Protein AF-A0A3R6U5H0-F1 (afdb_monomer_lite)

pLDDT: mean 96.04, std 4.21, range [74.44, 98.81]

Sequence (120 aa):
MYDYYEAVKENVLKYIEEEVDTDGIDFEELETQLYDDLFTEDSVTGNASGSYTSSRAQAREYIEENKDLIREMCSEFGCEEQVKGWWFSDDYESIDVSIRCYVLGSAIGSALEELREAAE

Radius of gyration: 14.94 Å; chains: 1; bounding box: 36×25×42 Å

Foldseek 3Di:
DDDLLVLLLVLLLVCCVPPNDPPPDDLVVVLVVSLVVQLCPLSRQNNVVLANVVDLVVLVVVCVVCVVLLVVLCVVVVCVVVVVVCVVVSVSRNSSSSSSNVSNSVSSVVNSVVVVVVVD

Secondary structure (DSSP, 8-state):
---HHHHHHHHHHHHHHHH---TT--HHHHHHHHHHHHTS-TTTT-TTTT-SSS-HHHHHHHHHH-HHHHHHHHHHHT-HHHHHHHHHTT-HHHHHHHHHHHHHHHHHHHHHHHHHHHH-

Structure (mmCIF, N/CA/C/O backbone):
data_AF-A0A3R6U5H0-F1
#
_entry.id   AF-A0A3R6U5H0-F1
#
loop_
_atom_site.group_PDB
_atom_site.id
_atom_site.type_symbol
_atom_site.label_atom_id
_atom_site.label_alt_id
_atom_site.label_comp_id
_atom_site.label_asym_id
_atom_sit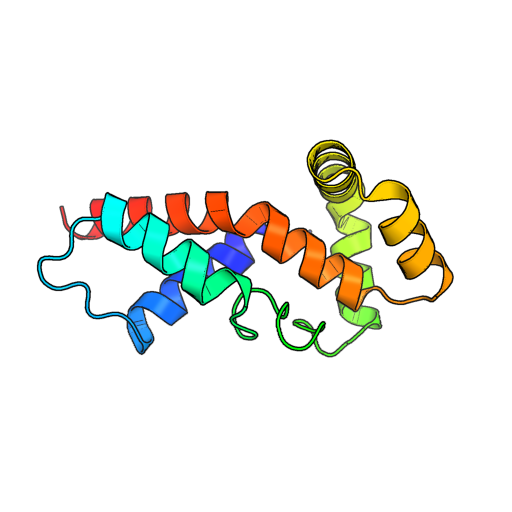e.label_entity_id
_atom_site.label_seq_id
_atom_site.pdbx_PDB_ins_code
_atom_site.Cartn_x
_atom_site.Cartn_y
_atom_site.Cartn_z
_atom_site.occupancy
_atom_site.B_iso_or_equiv
_atom_site.auth_seq_id
_atom_site.auth_comp_id
_atom_site.auth_asym_id
_atom_site.auth_atom_id
_atom_site.pdbx_PDB_model_num
ATOM 1 N N . MET A 1 1 ? -7.275 9.145 -12.695 1.00 87.12 1 MET A N 1
ATOM 2 C CA . MET A 1 1 ? -6.289 9.220 -11.608 1.00 87.12 1 MET A CA 1
ATOM 3 C C . MET A 1 1 ? -6.661 8.203 -10.562 1.00 87.12 1 MET A C 1
ATOM 5 O O . MET A 1 1 ? -7.600 8.422 -9.808 1.00 87.12 1 MET A O 1
ATOM 9 N N . TYR A 1 2 ? -5.982 7.065 -10.613 1.00 96.69 2 TYR A N 1
ATOM 10 C CA . TYR A 1 2 ? -6.008 6.054 -9.567 1.00 96.69 2 TYR A CA 1
ATOM 11 C C . TYR A 1 2 ? -5.404 6.624 -8.278 1.00 96.69 2 TYR A C 1
ATOM 13 O O . TYR A 1 2 ? -4.295 7.156 -8.325 1.00 96.69 2 TYR A O 1
ATOM 21 N N . ASP A 1 3 ? -6.129 6.538 -7.166 1.00 98.25 3 ASP A N 1
ATOM 22 C CA . ASP A 1 3 ? -5.683 7.031 -5.862 1.00 98.25 3 ASP A CA 1
ATOM 23 C C . ASP A 1 3 ? -5.111 5.869 -5.041 1.00 98.25 3 ASP A C 1
ATOM 25 O O . ASP A 1 3 ? -5.845 4.986 -4.598 1.00 98.25 3 ASP A O 1
ATOM 29 N N . TYR A 1 4 ? -3.787 5.847 -4.876 1.00 98.50 4 TYR A N 1
ATOM 30 C CA . TYR A 1 4 ? -3.113 4.794 -4.116 1.00 98.50 4 TYR A CA 1
ATOM 31 C C . TYR A 1 4 ? -3.431 4.849 -2.620 1.00 98.50 4 TYR A C 1
ATOM 33 O O . TYR A 1 4 ? -3.520 3.790 -2.003 1.00 98.50 4 TYR A O 1
ATOM 41 N N . TYR A 1 5 ? -3.613 6.040 -2.042 1.00 98.56 5 TYR A N 1
ATOM 42 C CA . TYR A 1 5 ? -3.909 6.166 -0.616 1.00 98.56 5 TYR A CA 1
ATOM 43 C C . TYR A 1 5 ? -5.294 5.602 -0.314 1.00 98.56 5 TYR A C 1
ATOM 45 O O . TYR A 1 5 ? -5.420 4.765 0.577 1.00 98.56 5 TYR A O 1
ATOM 53 N N . GLU A 1 6 ? -6.302 5.987 -1.103 1.00 98.56 6 GLU A N 1
ATOM 54 C CA . GLU A 1 6 ? -7.666 5.490 -0.901 1.00 98.56 6 GLU A CA 1
ATOM 55 C C . GLU A 1 6 ? -7.766 3.990 -1.194 1.00 98.56 6 GLU A C 1
ATOM 57 O O . GLU A 1 6 ? -8.325 3.242 -0.400 1.00 98.56 6 GLU A O 1
ATOM 62 N N . ALA A 1 7 ? -7.157 3.507 -2.281 1.00 98.56 7 ALA A N 1
ATOM 63 C CA . ALA A 1 7 ? -7.243 2.091 -2.625 1.00 98.56 7 ALA A CA 1
ATOM 64 C C . ALA A 1 7 ? -6.566 1.175 -1.590 1.00 98.56 7 ALA A C 1
ATOM 66 O O . ALA A 1 7 ? -7.089 0.105 -1.281 1.00 98.56 7 ALA A O 1
ATOM 67 N N . VAL A 1 8 ? -5.408 1.572 -1.045 1.00 98.81 8 VAL A N 1
ATOM 68 C CA . VAL A 1 8 ? -4.753 0.795 0.020 1.00 98.81 8 VAL A CA 1
ATOM 69 C C . VAL A 1 8 ? -5.549 0.903 1.319 1.00 98.81 8 VAL A C 1
ATOM 71 O O . VAL A 1 8 ? -5.737 -0.112 1.981 1.00 98.81 8 VAL A O 1
ATOM 74 N N . LYS A 1 9 ? -6.097 2.078 1.651 1.00 98.81 9 LYS A N 1
ATOM 75 C CA . LYS A 1 9 ? -6.971 2.265 2.818 1.00 98.81 9 LYS A CA 1
ATOM 76 C C . LYS A 1 9 ? -8.205 1.360 2.757 1.00 98.81 9 LYS A C 1
ATOM 78 O O . LYS A 1 9 ? -8.492 0.677 3.734 1.00 98.81 9 LYS A O 1
ATOM 83 N N . GLU A 1 10 ? -8.894 1.288 1.618 1.00 98.75 10 GLU A N 1
ATOM 84 C CA . GLU A 1 10 ? -10.032 0.375 1.427 1.00 98.75 10 GLU A CA 1
ATOM 85 C C . GLU A 1 10 ? -9.629 -1.091 1.656 1.00 98.75 10 GLU A C 1
ATOM 87 O O . GLU A 1 10 ? -10.392 -1.872 2.222 1.00 98.75 10 GLU A O 1
ATOM 92 N N . ASN A 1 11 ? -8.422 -1.484 1.236 1.00 98.69 11 ASN A N 1
ATOM 93 C CA . ASN A 1 11 ? -7.923 -2.847 1.442 1.00 98.69 11 ASN A CA 1
ATOM 94 C C . ASN A 1 11 ? -7.562 -3.110 2.910 1.00 98.69 11 ASN A C 1
ATOM 96 O O . ASN A 1 11 ? -7.860 -4.188 3.415 1.00 98.69 11 ASN A O 1
ATOM 100 N N . VAL A 1 12 ? -6.987 -2.123 3.604 1.00 98.75 12 VAL A N 1
ATOM 101 C CA . VAL A 1 12 ? -6.734 -2.181 5.051 1.00 98.75 12 VAL A CA 1
ATOM 102 C C . VAL A 1 12 ? -8.050 -2.330 5.818 1.00 98.75 12 VAL A C 1
ATOM 104 O O . VAL A 1 12 ? -8.168 -3.234 6.639 1.00 98.75 12 VAL A O 1
ATOM 107 N N . LEU A 1 13 ? -9.054 -1.494 5.529 1.00 98.38 13 LEU A N 1
ATOM 108 C CA . LEU A 1 13 ? -10.375 -1.564 6.166 1.00 98.38 13 LEU A CA 1
ATOM 109 C C . LEU A 1 13 ? -11.018 -2.937 5.969 1.00 98.38 13 LEU A C 1
ATOM 111 O O . LEU A 1 13 ? -11.506 -3.534 6.926 1.00 98.38 13 LEU A O 1
ATOM 115 N N . LYS A 1 14 ? -10.959 -3.460 4.741 1.00 98.44 14 LYS A N 1
ATOM 116 C CA . LYS A 1 14 ? -11.464 -4.794 4.428 1.00 98.44 14 LYS A CA 1
ATOM 117 C C . LYS A 1 14 ? -10.734 -5.885 5.218 1.00 98.44 14 LYS A C 1
ATOM 119 O O . LYS A 1 14 ? -11.386 -6.768 5.761 1.00 98.44 14 LYS A O 1
ATOM 124 N N . TYR A 1 15 ? -9.405 -5.824 5.305 1.00 98.31 15 TYR A N 1
ATOM 125 C CA . TYR A 1 15 ? -8.635 -6.787 6.093 1.00 98.31 15 TYR A CA 1
ATOM 126 C C . TYR A 1 15 ? -9.007 -6.731 7.578 1.00 98.31 15 TYR A C 1
ATOM 128 O O . TYR A 1 15 ? -9.183 -7.770 8.204 1.00 98.31 15 TYR A O 1
ATOM 136 N N . ILE A 1 16 ? -9.170 -5.529 8.139 1.00 96.88 16 ILE A N 1
ATOM 137 C CA . ILE A 1 16 ? -9.599 -5.364 9.532 1.00 96.88 16 ILE A CA 1
ATOM 138 C C . ILE A 1 16 ? -10.974 -6.008 9.751 1.00 96.88 16 ILE A C 1
ATOM 140 O O . ILE A 1 16 ? -11.146 -6.748 10.713 1.00 96.88 16 ILE A O 1
ATOM 144 N N . GLU A 1 17 ? -11.932 -5.766 8.851 1.00 95.88 17 GLU A N 1
ATOM 145 C CA . GLU A 1 17 ? -13.280 -6.346 8.929 1.00 95.88 17 GLU A CA 1
ATOM 146 C C . GLU A 1 17 ? -13.270 -7.883 8.854 1.00 95.88 17 GLU A C 1
ATOM 148 O O . GLU A 1 17 ? -14.044 -8.540 9.553 1.00 95.88 17 GLU A O 1
ATOM 153 N N . GLU A 1 18 ? -12.426 -8.458 7.994 1.00 96.31 18 GLU A N 1
ATOM 154 C CA . GLU A 1 18 ? -12.409 -9.898 7.720 1.00 96.31 18 GLU A CA 1
ATOM 155 C C . GLU A 1 18 ? -11.551 -10.695 8.722 1.00 96.31 18 GLU A C 1
ATOM 157 O O . GLU A 1 18 ? -11.937 -11.804 9.099 1.00 96.31 18 GLU A O 1
ATOM 162 N N . GLU A 1 19 ? -10.421 -10.143 9.176 1.00 95.50 19 GLU A N 1
ATOM 163 C CA . GLU A 1 19 ? -9.347 -10.917 9.820 1.00 95.50 19 GLU A CA 1
ATOM 164 C C . GLU A 1 19 ? -8.938 -10.418 11.217 1.00 95.50 19 GLU A C 1
ATOM 166 O O . GLU A 1 19 ? -8.246 -11.139 11.943 1.00 95.50 19 GLU A O 1
ATOM 171 N N . VAL A 1 20 ? -9.346 -9.213 11.635 1.00 93.88 20 VAL A N 1
ATOM 172 C CA . VAL A 1 20 ? -8.884 -8.609 12.896 1.00 93.88 20 VAL A CA 1
ATOM 173 C C . VAL A 1 20 ? -9.995 -8.578 13.943 1.00 93.88 20 VAL A C 1
ATOM 175 O O . VAL A 1 20 ? -11.079 -8.047 13.722 1.00 93.88 20 VAL A O 1
ATOM 178 N N . ASP A 1 21 ? -9.700 -9.095 15.138 1.00 88.31 21 ASP A N 1
ATOM 179 C CA . ASP A 1 21 ? -10.556 -8.891 16.308 1.00 88.31 21 ASP A CA 1
ATOM 180 C C . ASP A 1 21 ? -10.254 -7.526 16.937 1.00 88.31 21 ASP A C 1
ATOM 182 O O . ASP A 1 21 ? -9.227 -7.334 17.590 1.00 88.31 21 ASP A O 1
ATOM 186 N N . THR A 1 22 ? -11.142 -6.560 16.709 1.00 84.19 22 THR A N 1
ATOM 187 C CA . THR A 1 22 ? -10.994 -5.195 17.223 1.00 84.19 22 THR A CA 1
ATOM 188 C C . THR A 1 22 ? -11.585 -5.005 18.626 1.00 84.19 22 THR A C 1
ATOM 190 O O . THR A 1 22 ? -11.580 -3.881 19.131 1.00 84.19 22 THR A O 1
ATOM 193 N N . ASP A 1 23 ? -12.136 -6.044 19.270 1.00 85.12 23 ASP A N 1
ATOM 194 C CA . ASP A 1 23 ? -12.774 -5.896 20.584 1.00 85.12 23 ASP A CA 1
ATOM 195 C C . ASP A 1 23 ? -11.745 -5.593 21.685 1.00 85.12 23 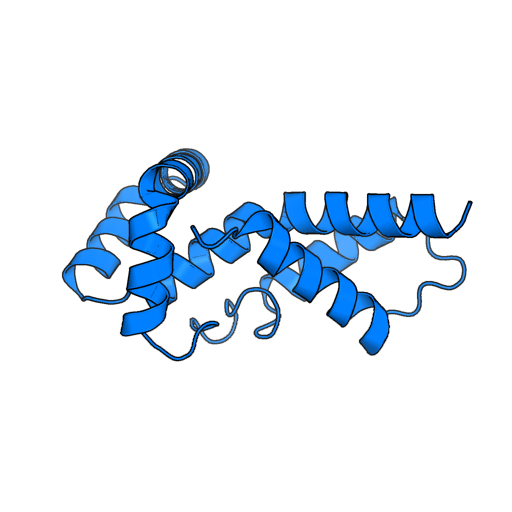ASP A C 1
ATOM 197 O O . ASP A 1 23 ? -10.893 -6.408 22.038 1.00 85.12 23 ASP A O 1
ATOM 201 N N . GLY A 1 24 ? -11.827 -4.387 22.252 1.00 81.06 24 GLY A N 1
ATOM 202 C CA . GLY A 1 24 ? -10.982 -3.955 23.366 1.00 81.06 24 GLY A CA 1
ATOM 203 C C . GLY A 1 24 ? -9.498 -3.755 23.033 1.00 81.06 24 GLY A C 1
ATOM 204 O O . GLY A 1 24 ? -8.709 -3.604 23.970 1.00 81.06 24 GLY A O 1
ATOM 205 N N . ILE A 1 25 ? -9.119 -3.745 21.750 1.00 83.12 25 ILE A N 1
ATOM 206 C CA . ILE A 1 25 ? -7.735 -3.509 21.327 1.00 83.12 25 ILE A CA 1
ATOM 207 C C . ILE A 1 25 ? -7.366 -2.025 21.434 1.00 83.12 25 ILE A C 1
ATOM 209 O O . ILE A 1 25 ? -8.186 -1.137 21.186 1.00 83.12 25 ILE A O 1
ATOM 213 N N . ASP A 1 26 ? -6.121 -1.750 21.816 1.00 88.50 26 ASP A N 1
ATOM 214 C CA . ASP A 1 26 ? -5.570 -0.402 21.754 1.00 88.50 26 ASP A CA 1
ATOM 215 C C . ASP A 1 26 ? -5.193 -0.057 20.308 1.00 88.50 26 ASP A C 1
ATOM 217 O O . ASP A 1 26 ? -4.536 -0.832 19.615 1.00 88.50 26 ASP A O 1
ATOM 221 N N . PHE A 1 27 ? -5.612 1.115 19.838 1.00 88.50 27 PHE A N 1
ATOM 222 C CA . PHE A 1 27 ? -5.401 1.496 18.445 1.00 88.50 27 PHE A CA 1
ATOM 223 C C . PHE A 1 27 ? -3.926 1.762 18.092 1.00 88.50 27 PHE A C 1
ATOM 225 O O . PHE A 1 27 ? -3.582 1.636 16.920 1.00 88.50 27 PHE A O 1
ATOM 232 N N . GLU A 1 28 ? -3.061 2.144 19.042 1.00 89.25 28 GLU A N 1
ATOM 233 C CA . GLU A 1 28 ? -1.623 2.309 18.758 1.00 89.25 28 GLU A CA 1
ATOM 234 C C . GLU A 1 28 ? -0.945 0.938 18.592 1.00 89.25 28 GLU A C 1
ATOM 236 O O . GLU A 1 28 ? -0.106 0.749 17.705 1.00 89.25 28 GLU A O 1
ATOM 241 N N . GLU A 1 29 ? -1.341 -0.045 19.408 1.00 92.00 29 GLU A N 1
ATOM 242 C CA . GLU A 1 29 ? -0.901 -1.438 19.255 1.00 92.00 29 GLU A CA 1
ATOM 243 C C . GLU A 1 29 ? -1.392 -2.031 17.926 1.00 92.00 29 GLU A C 1
ATOM 245 O O . GLU A 1 29 ? -0.607 -2.642 17.195 1.00 92.00 29 GLU A O 1
ATOM 250 N N . LEU A 1 30 ? -2.653 -1.766 17.569 1.00 94.62 30 LEU A N 1
ATOM 251 C CA . LEU A 1 30 ? -3.240 -2.198 16.303 1.00 94.62 30 LEU A CA 1
ATOM 252 C C . LEU A 1 30 ? -2.521 -1.591 15.087 1.00 94.62 30 LEU A C 1
ATOM 254 O O . LEU A 1 30 ? -2.272 -2.306 14.123 1.00 94.62 30 LEU A O 1
ATOM 258 N N . GLU A 1 31 ? -2.143 -0.309 15.117 1.00 96.00 31 GLU A N 1
ATOM 259 C CA . GLU A 1 31 ? -1.397 0.328 14.018 1.00 96.00 31 GLU A CA 1
ATOM 260 C C . GLU A 1 31 ? -0.071 -0.388 13.732 1.00 96.00 31 GLU A C 1
ATOM 262 O O . GLU A 1 31 ? 0.244 -0.688 12.578 1.00 96.00 31 GLU A O 1
ATOM 267 N N . THR A 1 32 ? 0.683 -0.708 14.789 1.00 95.38 32 THR A N 1
ATOM 268 C CA . THR A 1 32 ? 1.964 -1.419 14.665 1.00 95.38 32 THR A CA 1
ATOM 269 C C . THR A 1 32 ? 1.754 -2.832 14.124 1.00 95.38 32 THR A C 1
ATOM 271 O O . THR A 1 32 ? 2.451 -3.241 13.197 1.00 95.38 32 THR A O 1
ATOM 274 N N . GLN A 1 33 ? 0.772 -3.560 14.666 1.00 95.50 33 GLN A N 1
ATOM 275 C CA . GLN A 1 33 ? 0.444 -4.909 14.210 1.00 95.50 33 GLN A CA 1
ATOM 276 C C . GLN A 1 33 ? 0.037 -4.921 12.731 1.00 95.50 33 GLN A C 1
ATOM 278 O O . GLN A 1 33 ? 0.555 -5.720 11.955 1.00 95.50 33 GLN A O 1
ATOM 283 N N . LEU A 1 34 ? -0.857 -4.015 12.328 1.00 98.00 34 LEU A N 1
ATOM 284 C CA . LEU A 1 34 ? -1.307 -3.912 10.943 1.00 98.00 34 LEU A CA 1
ATOM 285 C C . LEU A 1 34 ? -0.150 -3.606 10.002 1.00 98.00 34 LEU A C 1
ATOM 287 O O . LEU A 1 34 ? -0.112 -4.150 8.905 1.00 98.00 34 LEU A O 1
ATOM 291 N N . TYR A 1 35 ? 0.799 -2.758 10.398 1.00 98.19 35 TYR A N 1
ATOM 292 C CA . TYR A 1 35 ? 1.947 -2.489 9.541 1.00 98.19 35 TYR A CA 1
ATOM 293 C C . TYR A 1 35 ? 2.778 -3.756 9.307 1.00 98.19 35 TYR A C 1
ATOM 295 O O . TYR A 1 35 ? 3.098 -4.065 8.159 1.00 98.19 35 TYR A O 1
ATOM 303 N N . ASP A 1 36 ? 3.080 -4.510 10.367 1.00 97.00 36 ASP A N 1
ATOM 304 C CA . ASP A 1 36 ? 3.863 -5.747 10.276 1.00 97.00 36 ASP A CA 1
ATOM 305 C C . ASP A 1 36 ? 3.155 -6.824 9.433 1.00 97.00 36 ASP A C 1
ATOM 307 O O . ASP A 1 36 ? 3.786 -7.449 8.574 1.00 97.00 36 ASP A O 1
ATOM 311 N N . ASP A 1 37 ? 1.847 -7.006 9.631 1.00 97.44 37 ASP A N 1
ATOM 312 C CA . ASP A 1 37 ? 1.051 -8.007 8.916 1.00 97.44 37 ASP A CA 1
ATOM 313 C C . ASP A 1 37 ? 0.850 -7.605 7.441 1.00 97.44 37 ASP A C 1
ATOM 315 O O . ASP A 1 37 ? 1.155 -8.362 6.510 1.00 97.44 37 ASP A O 1
ATOM 319 N N . LEU A 1 38 ? 0.394 -6.371 7.201 1.00 98.62 38 LEU A N 1
ATOM 320 C CA . LEU A 1 38 ? -0.048 -5.926 5.878 1.00 98.62 38 LEU A CA 1
ATOM 321 C C . LEU A 1 38 ? 1.094 -5.588 4.925 1.00 98.62 38 LEU A C 1
ATOM 323 O O . LEU A 1 38 ? 0.905 -5.613 3.704 1.00 98.62 38 LEU A O 1
ATOM 327 N N . PHE A 1 39 ? 2.298 -5.338 5.446 1.00 98.44 39 PHE A N 1
ATOM 328 C CA . PHE A 1 39 ? 3.471 -5.106 4.608 1.00 98.44 39 PHE A CA 1
ATOM 329 C C . PHE A 1 39 ? 3.778 -6.287 3.683 1.00 98.44 39 PHE A C 1
ATOM 331 O O . PHE A 1 39 ? 4.395 -6.085 2.640 1.00 98.44 39 PHE A O 1
ATOM 338 N N . THR A 1 40 ? 3.356 -7.508 4.032 1.00 97.88 40 THR A N 1
ATOM 339 C CA . THR A 1 40 ? 3.497 -8.697 3.173 1.00 97.88 40 THR A CA 1
ATOM 340 C C . THR A 1 40 ? 2.169 -9.323 2.751 1.00 97.88 40 THR A C 1
ATOM 342 O O . THR A 1 40 ? 2.177 -10.323 2.039 1.00 97.88 40 THR A O 1
ATOM 345 N N . GLU A 1 41 ? 1.035 -8.728 3.116 1.00 98.25 41 GLU A N 1
ATOM 346 C CA . GLU A 1 41 ? -0.280 -9.225 2.719 1.00 98.25 41 GLU A CA 1
ATOM 347 C C . GLU A 1 41 ? -0.558 -8.897 1.246 1.00 98.25 41 GLU A C 1
ATOM 349 O O . GLU A 1 41 ? -0.690 -7.732 0.849 1.00 98.25 41 GLU A O 1
ATOM 354 N N . ASP A 1 42 ? -0.649 -9.935 0.412 1.00 97.75 42 ASP A N 1
ATOM 355 C CA . ASP A 1 42 ? -0.808 -9.777 -1.034 1.00 97.75 42 ASP A CA 1
ATOM 356 C C . ASP A 1 42 ? -2.112 -9.057 -1.399 1.00 97.75 42 ASP A C 1
ATOM 358 O O . ASP A 1 42 ? -2.141 -8.293 -2.364 1.00 97.75 42 ASP A O 1
ATOM 362 N N . SER A 1 43 ? -3.173 -9.240 -0.606 1.00 97.56 43 SER A N 1
ATOM 363 C CA . SER A 1 43 ? -4.456 -8.562 -0.815 1.00 97.56 43 SER A CA 1
ATOM 364 C C . SER A 1 43 ? -4.444 -7.061 -0.497 1.00 97.56 43 SER A C 1
ATOM 366 O O . SER A 1 43 ? -5.404 -6.373 -0.846 1.00 97.56 43 SER A O 1
ATOM 368 N N . VAL A 1 44 ? -3.363 -6.537 0.096 1.00 98.44 44 VAL A N 1
ATOM 369 C CA . VAL A 1 44 ? -3.184 -5.105 0.393 1.00 98.44 44 VAL A CA 1
ATOM 370 C C . VAL A 1 44 ? -2.037 -4.512 -0.428 1.00 98.44 44 VAL A C 1
ATOM 372 O O . VAL A 1 44 ? -2.221 -3.530 -1.155 1.00 98.44 44 VAL A O 1
ATOM 375 N N . THR A 1 45 ? -0.849 -5.115 -0.348 1.00 98.44 45 THR A N 1
ATOM 376 C CA . THR A 1 45 ? 0.375 -4.568 -0.956 1.00 98.44 45 THR A CA 1
ATOM 377 C C . THR A 1 45 ? 0.880 -5.367 -2.151 1.00 98.44 45 THR A C 1
ATOM 379 O O . THR A 1 45 ? 1.501 -4.785 -3.039 1.00 98.44 45 THR A O 1
ATOM 382 N N . GLY A 1 46 ? 0.625 -6.679 -2.203 1.00 98.00 46 GLY A N 1
ATOM 383 C CA . GLY A 1 46 ? 1.219 -7.573 -3.207 1.00 98.00 46 GLY A CA 1
ATOM 384 C C . GLY A 1 46 ? 2.707 -7.864 -2.976 1.00 98.00 46 GLY A C 1
ATOM 385 O O . GLY A 1 46 ? 3.383 -8.352 -3.879 1.00 98.00 46 GLY A O 1
ATOM 386 N N . ASN A 1 47 ? 3.261 -7.505 -1.813 1.00 97.75 47 ASN A N 1
ATOM 387 C CA . ASN A 1 47 ? 4.707 -7.512 -1.584 1.00 97.75 47 ASN A CA 1
ATOM 388 C C . ASN A 1 47 ? 5.294 -8.913 -1.359 1.00 97.75 47 ASN A C 1
ATOM 390 O O . ASN A 1 47 ? 6.451 -9.151 -1.707 1.00 97.75 47 ASN A O 1
ATOM 394 N N . ALA A 1 48 ? 4.521 -9.860 -0.817 1.00 97.12 48 ALA A N 1
ATOM 395 C CA . ALA A 1 48 ? 4.992 -11.238 -0.670 1.00 97.12 48 ALA A CA 1
ATOM 396 C C . ALA A 1 48 ? 5.176 -11.923 -2.031 1.00 97.12 48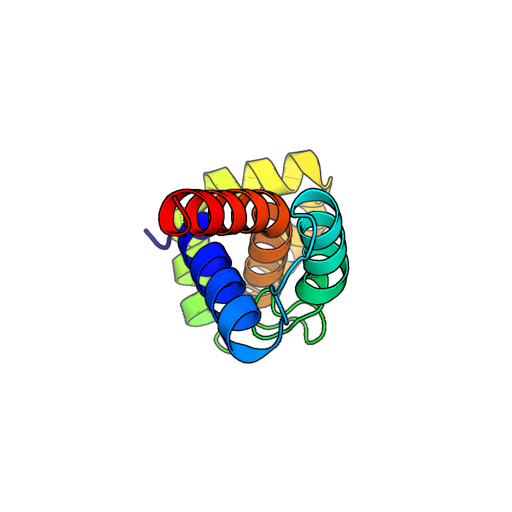 ALA A C 1
ATOM 398 O O . ALA A 1 48 ? 6.169 -12.623 -2.249 1.00 97.12 48 ALA A O 1
ATOM 399 N N . SER A 1 49 ? 4.235 -11.716 -2.952 1.00 96.44 49 SER A N 1
ATOM 400 C CA . SER A 1 49 ? 4.259 -12.306 -4.293 1.00 96.44 49 SER A CA 1
ATOM 401 C C . SER A 1 49 ? 5.004 -11.466 -5.335 1.00 96.44 49 SER A C 1
ATOM 403 O O . SER A 1 49 ? 5.452 -12.008 -6.350 1.00 96.44 49 SER A O 1
ATOM 405 N N . GLY A 1 50 ? 5.140 -10.159 -5.104 1.00 94.44 50 GLY A N 1
ATOM 406 C CA . GLY A 1 50 ? 5.635 -9.188 -6.080 1.00 94.44 50 GLY A CA 1
ATOM 407 C C . GLY A 1 50 ? 4.585 -8.747 -7.108 1.00 94.44 50 GLY A C 1
ATOM 408 O O . GLY A 1 50 ? 4.947 -8.153 -8.123 1.00 94.44 50 GLY A O 1
ATOM 409 N N . SER A 1 51 ? 3.299 -9.037 -6.888 1.00 95.06 51 SER A N 1
ATOM 410 C CA . SER A 1 51 ? 2.208 -8.547 -7.735 1.00 95.06 51 SER A CA 1
ATOM 411 C C . SER A 1 51 ? 0.916 -8.366 -6.944 1.00 95.06 51 SER A C 1
ATOM 413 O O . SER A 1 51 ? 0.395 -9.305 -6.355 1.00 95.06 51 SER A O 1
ATOM 415 N N . TYR A 1 52 ? 0.355 -7.159 -7.016 1.00 97.25 52 TYR A N 1
ATOM 416 C CA . TYR A 1 52 ? -1.015 -6.887 -6.584 1.00 97.25 52 TYR A CA 1
ATOM 417 C C . TYR A 1 52 ? -1.978 -6.910 -7.782 1.00 97.25 52 TYR A C 1
ATOM 419 O O . TYR A 1 52 ? -2.923 -7.694 -7.841 1.00 97.25 52 TYR A O 1
ATOM 427 N N . THR A 1 53 ? -1.721 -6.061 -8.786 1.00 95.12 53 THR A N 1
ATOM 428 C CA . THR A 1 53 ? -2.677 -5.805 -9.880 1.00 95.12 53 THR A CA 1
ATOM 429 C C . THR A 1 53 ? -2.854 -7.006 -10.821 1.00 95.12 53 THR A C 1
ATOM 431 O O . THR A 1 53 ? -3.843 -7.079 -11.552 1.00 95.12 53 THR A O 1
ATOM 434 N N . SER A 1 54 ? -1.918 -7.966 -10.826 1.00 94.25 54 SER A N 1
ATOM 435 C CA . SER A 1 54 ? -1.934 -9.145 -11.710 1.00 94.25 54 SER A CA 1
ATOM 436 C C . SER A 1 54 ? -2.040 -8.797 -13.209 1.00 94.25 54 SER A C 1
ATOM 438 O O . SER A 1 54 ? -2.521 -9.588 -14.026 1.00 94.25 54 SER A O 1
ATOM 440 N N . SER A 1 55 ? -1.625 -7.583 -13.586 1.00 97.06 55 SER A N 1
ATOM 441 C CA . SER A 1 55 ? -1.708 -7.041 -14.944 1.00 97.06 55 SER A CA 1
ATOM 442 C C . SER A 1 55 ? -0.745 -5.868 -15.125 1.00 97.06 55 SER A C 1
ATOM 444 O O . SER A 1 55 ? -1.014 -4.741 -14.707 1.00 97.06 55 SER A O 1
ATOM 446 N N . ARG A 1 56 ? 0.362 -6.104 -15.841 1.00 95.62 56 ARG A N 1
ATOM 447 C CA . ARG A 1 56 ? 1.350 -5.060 -16.186 1.00 95.62 56 ARG A CA 1
ATOM 448 C C . ARG A 1 56 ? 0.742 -3.868 -16.923 1.00 95.62 56 ARG A C 1
ATOM 450 O O . ARG A 1 56 ? 1.166 -2.739 -16.708 1.00 95.62 56 ARG A O 1
ATOM 457 N N . ALA A 1 57 ? -0.232 -4.111 -17.802 1.00 97.25 57 ALA A N 1
ATOM 458 C CA . ALA A 1 57 ? -0.871 -3.048 -18.576 1.00 97.25 57 ALA A CA 1
ATOM 459 C C . ALA A 1 57 ? -1.675 -2.103 -17.672 1.00 97.25 57 ALA A C 1
ATOM 461 O O . ALA A 1 57 ? -1.555 -0.891 -17.799 1.00 97.25 57 ALA A O 1
ATOM 462 N N . GLN A 1 58 ? -2.430 -2.663 -16.726 1.00 97.62 58 GLN A N 1
ATOM 463 C CA . GLN A 1 58 ? -3.229 -1.891 -15.779 1.00 97.62 58 GLN A CA 1
ATOM 464 C C . GLN A 1 58 ? -2.348 -1.179 -14.744 1.00 97.62 58 GLN A C 1
ATOM 466 O O . GLN A 1 58 ? -2.530 0.012 -14.509 1.00 97.62 58 GLN A O 1
ATOM 471 N N . ALA A 1 59 ? -1.324 -1.858 -14.212 1.00 97.62 59 ALA A N 1
ATOM 472 C CA . ALA A 1 59 ? -0.340 -1.235 -13.325 1.00 97.62 59 ALA A CA 1
ATOM 473 C C . ALA A 1 59 ? 0.336 -0.023 -13.994 1.00 97.62 59 ALA A C 1
ATOM 475 O O . ALA A 1 59 ? 0.503 1.029 -13.379 1.00 97.62 59 ALA A O 1
ATOM 476 N N . ARG A 1 60 ? 0.661 -0.128 -15.290 1.00 97.62 60 ARG A N 1
ATOM 477 C CA . ARG A 1 60 ? 1.223 0.984 -16.064 1.00 97.62 60 ARG A CA 1
ATOM 478 C C . ARG A 1 60 ? 0.283 2.190 -16.127 1.00 97.62 60 ARG A C 1
ATOM 480 O O . ARG A 1 60 ? 0.762 3.311 -15.979 1.00 97.62 60 ARG A O 1
ATOM 487 N N . GLU A 1 61 ? -1.018 1.987 -16.333 1.00 97.19 61 GLU A N 1
ATOM 488 C CA . GLU A 1 61 ? -2.003 3.081 -16.337 1.00 97.19 61 GLU A CA 1
ATOM 489 C C . GLU A 1 61 ? -2.022 3.808 -14.984 1.00 97.19 61 GLU A C 1
ATOM 491 O O . GLU A 1 61 ? -1.936 5.036 -14.947 1.00 97.19 61 GLU A O 1
ATOM 496 N N . TYR A 1 62 ? -2.017 3.065 -13.873 1.00 97.44 62 TYR A N 1
ATOM 497 C CA . TYR A 1 62 ? -1.966 3.643 -12.524 1.00 97.44 62 TYR A CA 1
ATOM 498 C C . TYR A 1 62 ? -0.689 4.452 -12.286 1.00 97.44 62 TYR A C 1
ATOM 500 O O . TYR A 1 62 ? -0.730 5.557 -11.748 1.00 97.44 62 TYR A O 1
ATOM 508 N N . ILE A 1 63 ? 0.455 3.924 -12.716 1.00 96.19 63 ILE A N 1
ATOM 509 C CA . ILE A 1 63 ? 1.777 4.553 -12.595 1.00 96.19 63 ILE A CA 1
ATOM 510 C C . ILE A 1 63 ? 1.890 5.819 -13.448 1.00 96.19 63 ILE A C 1
ATOM 512 O O . ILE A 1 63 ? 2.445 6.825 -13.002 1.00 96.19 63 ILE A O 1
ATOM 516 N N . GLU A 1 64 ? 1.384 5.795 -14.684 1.00 95.69 64 GLU A N 1
ATOM 517 C CA . GLU A 1 64 ? 1.461 6.939 -15.595 1.00 95.69 64 GLU A CA 1
ATOM 518 C C . GLU A 1 64 ? 0.718 8.165 -15.051 1.00 95.69 64 GLU A C 1
ATOM 520 O O . GLU A 1 64 ? 1.174 9.291 -15.281 1.00 95.69 64 GLU A O 1
ATOM 525 N N . GLU A 1 65 ? -0.365 7.942 -14.301 1.00 94.88 65 GLU A N 1
ATOM 526 C CA . GLU A 1 65 ? -1.156 8.976 -13.630 1.00 94.88 65 GLU A CA 1
ATOM 527 C C . GLU A 1 65 ? -0.542 9.471 -12.302 1.00 94.88 65 GLU A C 1
ATOM 529 O O . GLU A 1 65 ? -0.933 10.534 -11.832 1.00 94.88 65 GLU A O 1
ATOM 534 N N . ASN A 1 66 ? 0.444 8.762 -11.729 1.00 97.44 66 ASN A N 1
ATOM 535 C CA . ASN A 1 66 ? 0.974 8.986 -10.370 1.00 97.44 66 ASN A CA 1
ATOM 536 C C . ASN A 1 66 ? 2.499 9.236 -10.317 1.00 97.44 66 ASN A C 1
ATOM 538 O O . ASN A 1 66 ? 3.195 8.853 -9.377 1.00 97.44 66 ASN A O 1
ATOM 542 N N . LYS A 1 67 ? 3.062 9.902 -11.332 1.00 96.12 67 LYS A N 1
ATOM 543 C CA . LYS A 1 67 ? 4.520 10.133 -11.439 1.00 96.12 67 LYS A CA 1
ATOM 544 C C . LYS A 1 67 ? 5.131 10.952 -10.303 1.00 96.12 67 LYS A C 1
ATOM 546 O O . LYS A 1 67 ? 6.320 10.788 -10.042 1.00 96.12 67 LYS A O 1
ATOM 551 N N . ASP A 1 68 ? 4.368 11.849 -9.687 1.00 97.56 68 ASP A N 1
ATOM 552 C CA . ASP A 1 68 ? 4.860 12.655 -8.565 1.00 97.56 68 ASP A CA 1
ATOM 553 C C . ASP A 1 68 ? 5.017 11.794 -7.307 1.00 97.56 68 ASP A C 1
ATOM 555 O O . ASP A 1 68 ? 6.105 11.775 -6.735 1.00 97.56 68 ASP A O 1
ATOM 559 N N . LEU A 1 69 ? 4.026 10.952 -6.998 1.00 98.06 69 LEU A N 1
ATOM 560 C CA . LEU A 1 69 ? 4.092 9.980 -5.902 1.00 98.06 69 LEU A CA 1
ATOM 561 C C . LEU A 1 69 ? 5.262 8.996 -6.065 1.00 98.06 69 LEU A C 1
ATOM 563 O O . LEU A 1 69 ? 5.959 8.673 -5.110 1.00 98.06 69 LEU A O 1
ATOM 567 N N . ILE A 1 70 ? 5.549 8.570 -7.300 1.00 97.81 70 ILE A N 1
ATOM 568 C CA . ILE A 1 70 ? 6.722 7.726 -7.582 1.00 97.81 70 ILE A CA 1
ATOM 569 C C . ILE A 1 70 ? 8.024 8.443 -7.220 1.00 97.81 70 ILE A C 1
ATOM 571 O O . ILE A 1 70 ? 8.950 7.807 -6.722 1.00 97.81 70 ILE A O 1
ATOM 575 N N . ARG A 1 71 ? 8.128 9.751 -7.483 1.00 97.94 71 ARG A N 1
ATOM 576 C CA . ARG A 1 71 ? 9.329 10.531 -7.141 1.00 97.94 71 ARG A CA 1
ATOM 577 C C . ARG A 1 71 ? 9.474 10.700 -5.635 1.00 97.94 71 ARG A C 1
ATOM 579 O O . ARG A 1 71 ? 10.599 10.621 -5.153 1.00 97.94 71 ARG A O 1
ATOM 586 N N . GLU A 1 72 ? 8.369 10.919 -4.928 1.00 98.44 72 GLU A N 1
ATOM 587 C CA . GLU A 1 72 ? 8.332 10.990 -3.463 1.00 98.44 72 GLU A CA 1
ATOM 588 C C . GLU A 1 72 ? 8.805 9.665 -2.856 1.00 98.44 72 GLU A C 1
ATOM 590 O O . GLU A 1 72 ? 9.827 9.645 -2.170 1.00 98.44 72 GLU A O 1
ATOM 595 N N . MET A 1 73 ? 8.186 8.548 -3.255 1.00 98.31 73 MET A N 1
ATOM 596 C CA . MET A 1 73 ? 8.609 7.199 -2.870 1.00 98.31 73 MET A CA 1
ATOM 597 C C . MET A 1 73 ? 10.091 6.949 -3.170 1.00 98.31 73 MET A C 1
ATOM 599 O O . MET A 1 73 ? 10.826 6.468 -2.309 1.00 98.31 73 MET A O 1
ATOM 603 N N . CYS A 1 74 ? 10.551 7.268 -4.386 1.00 98.31 74 CYS A N 1
ATOM 604 C CA . CYS A 1 74 ? 11.951 7.081 -4.764 1.00 98.31 74 CYS A CA 1
ATOM 605 C C . CYS A 1 74 ? 12.893 7.856 -3.844 1.00 98.31 74 CYS A C 1
ATOM 607 O O . CYS A 1 74 ? 13.878 7.288 -3.382 1.00 98.31 74 CYS A O 1
ATOM 609 N N . SER A 1 75 ? 12.570 9.120 -3.561 1.00 98.06 75 SER A N 1
ATOM 610 C CA . SER A 1 75 ? 13.391 9.982 -2.716 1.00 98.06 75 SER A CA 1
ATOM 611 C C . SER A 1 75 ? 13.436 9.503 -1.266 1.00 98.06 75 SER A C 1
ATOM 613 O O . SER A 1 75 ? 14.461 9.679 -0.609 1.00 98.06 75 SER A O 1
ATOM 615 N N . GLU A 1 76 ? 12.339 8.949 -0.749 1.00 97.81 76 GLU A N 1
ATOM 616 C CA . GLU A 1 76 ? 12.273 8.454 0.627 1.00 97.81 76 GLU A CA 1
ATOM 617 C C . GLU A 1 76 ? 12.958 7.096 0.791 1.00 97.81 76 GLU A C 1
ATOM 619 O O . GLU A 1 76 ? 13.704 6.892 1.749 1.00 97.81 76 GLU A O 1
ATOM 624 N N . PHE A 1 77 ? 12.760 6.177 -0.156 1.00 96.94 77 PHE A N 1
ATOM 625 C CA . PHE A 1 77 ? 13.331 4.828 -0.095 1.00 96.94 77 PHE A CA 1
ATOM 626 C C . PHE A 1 77 ? 14.734 4.723 -0.707 1.00 96.94 77 PHE A C 1
ATOM 628 O O . PHE A 1 77 ? 15.422 3.723 -0.497 1.00 96.94 77 PHE A O 1
ATOM 635 N N . GLY A 1 78 ? 15.180 5.728 -1.466 1.00 97.75 78 GLY A N 1
ATOM 636 C CA . GLY A 1 78 ? 16.441 5.693 -2.212 1.00 97.75 78 GLY A CA 1
ATOM 637 C C . GLY A 1 78 ? 16.459 4.617 -3.303 1.00 97.75 78 GLY A C 1
ATOM 638 O O . GLY A 1 78 ? 17.478 3.949 -3.501 1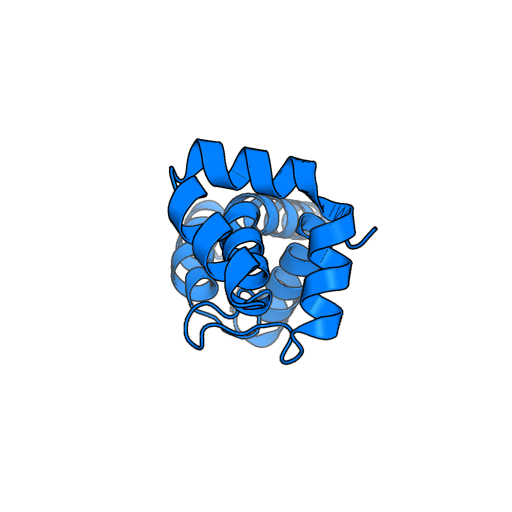.00 97.75 78 GLY A O 1
ATOM 639 N N . CYS A 1 79 ? 15.319 4.389 -3.967 1.00 97.00 79 CYS A N 1
ATOM 640 C CA . CYS A 1 79 ? 15.104 3.277 -4.901 1.00 97.00 79 CYS A CA 1
ATOM 641 C C . CYS A 1 79 ? 15.057 3.690 -6.387 1.00 97.00 79 CYS A C 1
ATOM 643 O O . CYS A 1 79 ? 14.606 2.918 -7.235 1.00 97.00 79 CYS A O 1
ATOM 645 N N . GLU A 1 80 ? 15.568 4.872 -6.750 1.00 97.81 80 GLU A N 1
ATOM 646 C CA . GLU A 1 80 ? 15.491 5.421 -8.113 1.00 97.81 80 GLU A CA 1
ATOM 647 C C . GLU A 1 80 ? 16.047 4.470 -9.180 1.00 97.81 80 GLU A C 1
ATOM 649 O O . GLU A 1 80 ? 15.446 4.297 -10.240 1.00 97.81 80 GLU A O 1
ATOM 654 N N . GLU A 1 81 ? 17.216 3.870 -8.935 1.00 97.88 81 GLU A N 1
ATOM 655 C CA . GLU A 1 81 ? 17.853 2.973 -9.907 1.00 97.88 81 GLU A CA 1
ATOM 656 C C . GLU A 1 81 ? 17.071 1.664 -10.077 1.00 97.88 81 GLU A C 1
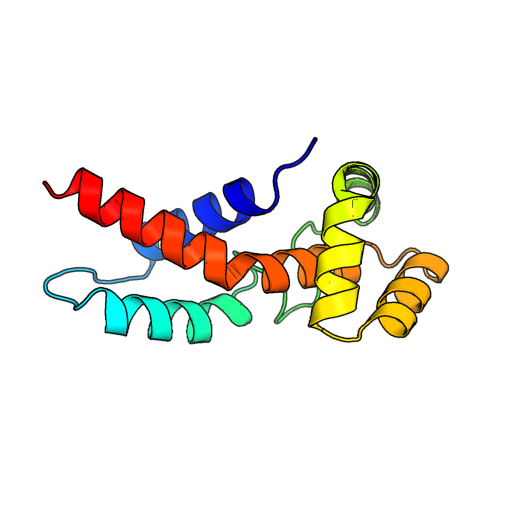ATOM 658 O O . GLU A 1 81 ? 16.987 1.136 -11.187 1.00 97.88 81 GLU A O 1
ATOM 663 N N . GLN A 1 82 ? 16.435 1.177 -9.009 1.00 97.88 82 GLN A N 1
ATOM 664 C CA . GLN A 1 82 ? 15.584 -0.009 -9.049 1.00 97.88 82 GLN A CA 1
ATOM 665 C C . GLN A 1 82 ? 14.299 0.265 -9.838 1.00 97.88 82 GLN A C 1
ATOM 667 O O . GLN A 1 82 ? 13.981 -0.479 -10.767 1.00 97.88 82 GLN A O 1
ATOM 672 N N . VAL A 1 83 ? 13.624 1.384 -9.553 1.00 98.00 83 VAL A N 1
ATOM 673 C CA . VAL A 1 83 ? 12.414 1.814 -10.272 1.00 98.00 83 VAL A CA 1
ATOM 674 C C . VAL A 1 83 ? 12.697 2.054 -11.754 1.00 98.00 83 VAL A C 1
ATOM 676 O O . VAL A 1 83 ? 11.915 1.633 -12.606 1.00 98.00 83 VAL A O 1
ATOM 679 N N . LYS A 1 84 ? 13.844 2.657 -12.101 1.00 97.81 84 LYS A N 1
ATOM 680 C CA . LYS A 1 84 ? 14.285 2.767 -13.503 1.00 97.81 84 LYS A CA 1
ATOM 681 C C . LYS A 1 84 ? 14.483 1.398 -14.145 1.00 97.81 84 LYS A C 1
ATOM 683 O O . LYS A 1 84 ? 14.072 1.209 -15.287 1.00 97.81 84 LYS A O 1
ATOM 688 N N . GLY A 1 85 ? 15.111 0.461 -13.433 1.00 98.38 85 GLY A N 1
ATOM 689 C CA . GLY A 1 85 ? 15.303 -0.912 -13.895 1.00 98.38 85 GLY A CA 1
ATOM 690 C C . GLY A 1 85 ? 13.980 -1.576 -14.268 1.00 98.38 85 GLY A C 1
ATOM 691 O O . GLY A 1 85 ? 13.833 -2.034 -15.401 1.00 98.38 85 GLY A O 1
ATOM 692 N N . TRP A 1 86 ? 13.001 -1.533 -13.362 1.00 97.88 86 TRP A N 1
ATOM 693 C CA . TRP A 1 86 ? 11.655 -2.056 -13.600 1.00 97.88 86 TRP A CA 1
ATOM 694 C C . TRP A 1 86 ? 10.951 -1.365 -14.764 1.00 97.88 86 TRP A C 1
ATOM 696 O O . TRP A 1 86 ? 10.343 -2.030 -15.598 1.00 97.88 86 TRP A O 1
ATOM 706 N N . TRP A 1 87 ? 11.096 -0.044 -14.884 1.00 96.81 87 TRP A N 1
ATOM 707 C CA . TRP A 1 87 ? 10.531 0.701 -16.006 1.00 96.81 87 TRP A CA 1
ATOM 708 C C . TRP A 1 87 ? 11.096 0.234 -17.353 1.00 96.81 87 TRP A C 1
ATOM 710 O O . TRP A 1 87 ? 10.350 0.086 -18.316 1.00 96.81 87 TRP A O 1
ATOM 720 N N . PHE A 1 88 ? 12.408 -0.008 -17.446 1.00 97.81 88 PHE A N 1
ATOM 721 C CA . PHE A 1 88 ? 13.040 -0.472 -18.687 1.00 97.81 88 PHE A CA 1
ATOM 722 C C . PHE A 1 88 ? 12.684 -1.915 -19.057 1.00 97.81 88 PHE A C 1
ATOM 724 O O . PHE A 1 88 ? 12.783 -2.271 -20.231 1.00 97.81 88 PHE A O 1
ATOM 731 N N . SER A 1 89 ? 12.299 -2.739 -18.083 1.00 97.50 89 SER A N 1
ATOM 732 C CA . SER A 1 89 ? 11.875 -4.124 -18.301 1.00 97.50 89 SER A CA 1
ATOM 733 C C . SER A 1 89 ? 10.356 -4.301 -18.388 1.00 97.50 89 SER A C 1
ATOM 735 O O . SER A 1 89 ? 9.894 -5.440 -18.342 1.00 97.50 89 SER A O 1
ATOM 737 N N . ASP A 1 90 ? 9.589 -3.209 -18.484 1.00 96.69 90 ASP A N 1
ATOM 738 C CA . ASP A 1 90 ? 8.118 -3.201 -18.443 1.00 96.69 90 ASP A CA 1
ATOM 739 C C . ASP A 1 90 ? 7.533 -3.887 -17.185 1.00 96.69 90 ASP A C 1
ATOM 741 O O . ASP A 1 90 ? 6.418 -4.414 -17.196 1.00 96.69 90 ASP A O 1
ATOM 745 N N . ASP A 1 91 ? 8.276 -3.889 -16.075 1.00 97.25 91 ASP A N 1
ATOM 746 C CA . ASP A 1 91 ? 7.886 -4.527 -14.816 1.00 97.25 91 ASP A CA 1
ATOM 747 C C . ASP A 1 91 ? 7.092 -3.574 -13.916 1.00 97.25 91 ASP A C 1
ATOM 749 O O . ASP A 1 91 ? 7.460 -3.250 -12.788 1.00 97.25 91 ASP A O 1
ATOM 753 N N . TYR A 1 92 ? 5.987 -3.079 -14.467 1.00 97.69 92 TYR A N 1
ATOM 754 C CA . TYR A 1 92 ? 5.118 -2.102 -13.815 1.00 97.69 92 TYR A CA 1
ATOM 755 C C . TYR A 1 92 ? 4.451 -2.638 -12.541 1.00 97.69 92 TYR A C 1
ATOM 757 O O . TYR A 1 92 ? 4.112 -1.851 -11.668 1.00 97.69 92 TYR A O 1
ATOM 765 N N . GLU A 1 93 ? 4.305 -3.956 -12.394 1.00 97.88 93 GLU A N 1
ATOM 766 C CA . GLU A 1 93 ? 3.754 -4.563 -11.174 1.00 97.88 93 GLU A CA 1
ATOM 767 C C . GLU A 1 93 ? 4.675 -4.346 -9.968 1.00 97.88 93 GLU A C 1
ATOM 769 O O . GLU A 1 93 ? 4.198 -3.962 -8.906 1.00 97.88 93 GLU A O 1
ATOM 774 N N . SER A 1 94 ? 5.994 -4.472 -10.142 1.00 98.00 94 SER A N 1
ATOM 775 C CA . SER A 1 94 ? 6.959 -4.205 -9.066 1.00 98.00 94 SER A CA 1
ATOM 776 C C . SER A 1 94 ? 6.942 -2.739 -8.612 1.00 98.00 94 SER A C 1
ATOM 778 O O . SER A 1 94 ? 7.126 -2.441 -7.430 1.00 98.00 94 SER A O 1
ATOM 780 N N . ILE A 1 95 ? 6.694 -1.807 -9.540 1.00 98.19 95 ILE A N 1
ATOM 781 C CA . ILE A 1 95 ? 6.539 -0.382 -9.219 1.00 98.19 95 ILE A CA 1
ATOM 782 C C . ILE A 1 95 ? 5.212 -0.145 -8.476 1.00 98.19 95 ILE A C 1
ATOM 784 O O . ILE A 1 95 ? 5.223 0.539 -7.459 1.00 98.19 95 ILE A O 1
ATOM 788 N N . ASP A 1 96 ? 4.098 -0.722 -8.941 1.00 98.56 96 ASP A N 1
ATOM 789 C CA . ASP A 1 96 ? 2.778 -0.658 -8.281 1.00 98.56 96 ASP A CA 1
ATOM 790 C C . ASP A 1 96 ? 2.848 -1.179 -6.836 1.00 98.56 96 ASP A C 1
ATOM 792 O O . ASP A 1 96 ? 2.485 -0.461 -5.905 1.00 98.56 96 ASP A O 1
ATOM 796 N N . VAL A 1 97 ? 3.430 -2.365 -6.628 1.00 98.44 97 VAL A N 1
ATOM 797 C CA . VAL A 1 97 ? 3.681 -2.942 -5.294 1.00 98.44 97 VAL A CA 1
ATOM 798 C C . VAL A 1 97 ? 4.516 -2.002 -4.423 1.00 98.44 97 VAL A C 1
ATOM 800 O O . VAL A 1 97 ? 4.173 -1.758 -3.268 1.00 98.44 97 VAL A O 1
ATOM 803 N N . SER A 1 98 ? 5.582 -1.411 -4.971 1.00 98.38 98 SER A N 1
ATOM 804 C CA . SER A 1 98 ? 6.435 -0.490 -4.209 1.00 98.38 98 SER A CA 1
ATOM 805 C C . SER A 1 98 ? 5.675 0.756 -3.742 1.00 98.38 98 SER A C 1
ATOM 807 O O . SER A 1 98 ? 5.847 1.177 -2.599 1.00 98.38 98 SER A O 1
ATOM 809 N N . ILE A 1 99 ? 4.804 1.320 -4.590 1.00 98.50 99 ILE A N 1
ATOM 810 C CA . ILE A 1 99 ? 3.968 2.473 -4.221 1.00 98.50 99 ILE A CA 1
ATOM 811 C C . ILE A 1 99 ? 2.959 2.073 -3.139 1.00 98.50 99 ILE A C 1
ATOM 813 O O . ILE A 1 99 ? 2.751 2.832 -2.196 1.00 98.50 99 ILE A O 1
ATOM 817 N N . ARG A 1 100 ? 2.360 0.879 -3.224 1.00 98.69 100 ARG A N 1
ATOM 818 C CA . ARG A 1 100 ? 1.443 0.376 -2.185 1.00 98.69 100 ARG A CA 1
ATOM 819 C C . ARG A 1 100 ? 2.130 0.244 -0.832 1.00 98.69 100 ARG A C 1
ATOM 821 O O . ARG A 1 100 ? 1.590 0.712 0.164 1.00 98.69 100 ARG A O 1
ATOM 828 N N . CYS A 1 101 ? 3.339 -0.317 -0.803 1.00 98.50 101 CYS A N 1
ATOM 829 C CA . CYS A 1 101 ? 4.157 -0.378 0.410 1.00 98.50 101 CYS A CA 1
ATOM 830 C C . CYS A 1 101 ? 4.510 1.018 0.942 1.00 98.50 101 CYS A C 1
ATOM 832 O O . CYS A 1 101 ? 4.537 1.223 2.153 1.00 98.50 101 CYS A O 1
ATOM 834 N N . TYR A 1 102 ? 4.768 1.977 0.049 1.00 98.62 102 TYR A N 1
ATOM 835 C CA . TYR A 1 102 ? 5.063 3.361 0.417 1.00 98.62 102 TYR A CA 1
ATOM 836 C C . TYR A 1 102 ? 3.891 4.047 1.123 1.00 98.62 102 TYR A C 1
ATOM 838 O O . TYR A 1 102 ? 4.077 4.646 2.179 1.00 98.62 102 TYR A O 1
ATOM 846 N N . VAL A 1 103 ? 2.676 3.917 0.586 1.00 98.75 103 VAL A N 1
ATOM 847 C CA . VAL A 1 103 ? 1.490 4.570 1.164 1.00 98.75 103 VAL A CA 1
ATOM 848 C C . VAL A 1 103 ? 0.881 3.809 2.347 1.00 98.75 103 VAL A C 1
ATOM 850 O O . VAL A 1 103 ? 0.030 4.368 3.038 1.00 98.75 103 VAL A O 1
ATOM 853 N N . LEU A 1 104 ? 1.307 2.564 2.605 1.00 98.75 104 LEU A N 1
ATOM 854 C CA . LEU A 1 104 ? 0.702 1.667 3.597 1.00 98.75 104 LEU A CA 1
ATOM 855 C C . LEU A 1 104 ? 0.565 2.307 4.982 1.00 98.75 104 LEU A C 1
ATOM 857 O O . LEU A 1 104 ? -0.515 2.268 5.560 1.00 98.75 104 LEU A O 1
ATOM 861 N N . GLY A 1 105 ? 1.629 2.926 5.502 1.00 98.31 105 GLY A N 1
ATOM 862 C CA . GLY A 1 105 ? 1.593 3.535 6.837 1.00 98.31 105 GLY A CA 1
ATOM 863 C C . GLY A 1 105 ? 0.540 4.643 6.943 1.00 98.31 105 GLY A C 1
ATOM 864 O O . GLY A 1 105 ? -0.254 4.664 7.878 1.00 98.31 105 GLY A O 1
ATOM 865 N N . SER A 1 106 ? 0.466 5.523 5.940 1.00 98.50 106 SER A N 1
ATOM 866 C CA . SER A 1 106 ? -0.559 6.572 5.886 1.00 98.50 106 SER A CA 1
ATOM 867 C C . SER A 1 106 ? -1.969 6.004 5.720 1.00 98.50 106 SER A C 1
ATOM 869 O O . SER A 1 106 ? -2.909 6.516 6.326 1.00 98.50 106 SER A O 1
ATOM 871 N N . ALA A 1 107 ? -2.121 4.950 4.917 1.00 98.75 107 ALA A N 1
ATOM 872 C CA . ALA A 1 107 ? -3.398 4.282 4.705 1.00 98.75 107 ALA A CA 1
ATOM 873 C C . ALA A 1 107 ? -3.914 3.602 5.984 1.00 98.75 107 ALA A C 1
ATOM 875 O O . ALA A 1 107 ? -5.096 3.732 6.294 1.00 98.75 107 ALA A O 1
ATOM 876 N N . ILE A 1 108 ? -3.036 2.948 6.755 1.00 98.69 108 ILE A N 1
ATOM 877 C CA . ILE A 1 108 ? -3.376 2.381 8.069 1.00 98.69 108 ILE A CA 1
ATOM 878 C C . ILE A 1 108 ? -3.831 3.488 9.018 1.00 98.69 108 ILE A C 1
ATOM 880 O O . ILE A 1 108 ? -4.924 3.392 9.569 1.00 98.69 108 ILE A O 1
ATOM 884 N N . GLY A 1 109 ? -3.049 4.563 9.160 1.00 98.12 109 GLY A N 1
ATOM 885 C CA . GLY A 1 109 ? -3.417 5.685 10.028 1.00 98.12 109 GLY A CA 1
ATOM 886 C C . GLY A 1 109 ? -4.793 6.266 9.684 1.00 98.12 109 GLY A C 1
ATOM 887 O O . GLY A 1 109 ? -5.625 6.455 10.570 1.00 98.12 109 GLY A O 1
ATOM 888 N N . SER A 1 110 ? -5.074 6.465 8.391 1.00 98.38 110 SER A N 1
ATOM 889 C CA . SER A 1 110 ? -6.376 6.963 7.928 1.00 98.38 110 SER A CA 1
ATOM 890 C C . SER A 1 110 ? -7.523 5.973 8.164 1.00 98.38 110 SER A C 1
ATOM 892 O O . SER A 1 110 ? -8.612 6.394 8.548 1.00 98.38 110 SER A O 1
ATOM 894 N N . ALA A 1 111 ? -7.302 4.670 7.964 1.00 98.00 111 ALA A N 1
ATOM 895 C CA . ALA A 1 111 ? -8.306 3.641 8.240 1.00 98.00 111 ALA A CA 1
ATOM 896 C C . ALA A 1 111 ? -8.655 3.575 9.735 1.00 98.00 111 ALA A C 1
ATOM 898 O O . ALA A 1 111 ? -9.827 3.491 10.101 1.00 98.00 111 ALA A O 1
ATOM 899 N N . LEU A 1 112 ? -7.649 3.652 10.610 1.00 96.31 112 LEU A N 1
ATOM 900 C CA . LEU A 1 112 ? -7.858 3.647 12.057 1.00 96.31 112 LEU A CA 1
ATOM 901 C C . LEU A 1 112 ? -8.565 4.914 12.547 1.00 96.31 112 LEU A C 1
ATOM 903 O O . LEU A 1 112 ? -9.392 4.822 13.451 1.00 96.31 112 LEU A O 1
ATOM 907 N N . GLU A 1 113 ? -8.270 6.079 11.965 1.00 95.94 113 GLU A N 1
ATOM 908 C CA . GLU A 1 113 ? -8.999 7.321 12.250 1.00 95.94 113 GLU A CA 1
ATOM 909 C C . GLU A 1 113 ? -10.486 7.188 11.885 1.00 95.94 113 GLU A C 1
ATOM 911 O O . GLU A 1 113 ? -11.339 7.461 12.727 1.00 95.94 113 GLU A O 1
ATOM 916 N N . GLU A 1 114 ? -10.804 6.656 10.700 1.00 95.25 114 GLU A N 1
ATOM 917 C CA . GLU A 1 114 ? -12.192 6.416 10.275 1.00 95.25 114 GLU A CA 1
ATOM 918 C C . GLU A 1 114 ? -12.938 5.454 11.217 1.00 95.25 114 GLU A C 1
ATOM 920 O O . GLU A 1 114 ? -14.083 5.710 11.594 1.00 95.25 114 GLU A O 1
ATOM 925 N N . LEU A 1 115 ? -12.287 4.371 11.654 1.00 92.44 115 LEU A N 1
ATOM 926 C CA . LEU A 1 115 ? -12.874 3.426 12.610 1.00 92.44 115 LEU A CA 1
ATOM 927 C C . LEU A 1 115 ? -13.116 4.057 13.987 1.00 92.44 115 LEU A C 1
ATOM 929 O O . LEU A 1 115 ? -14.129 3.757 14.621 1.00 92.44 115 LEU A O 1
ATOM 933 N N . ARG A 1 116 ? -12.215 4.935 14.450 1.00 90.31 116 ARG A N 1
ATOM 934 C CA . ARG A 1 116 ? -12.410 5.693 15.697 1.00 90.31 116 ARG A CA 1
ATOM 935 C C . ARG A 1 116 ? -13.614 6.623 15.582 1.00 90.31 116 ARG A C 1
ATOM 937 O O . ARG A 1 116 ? 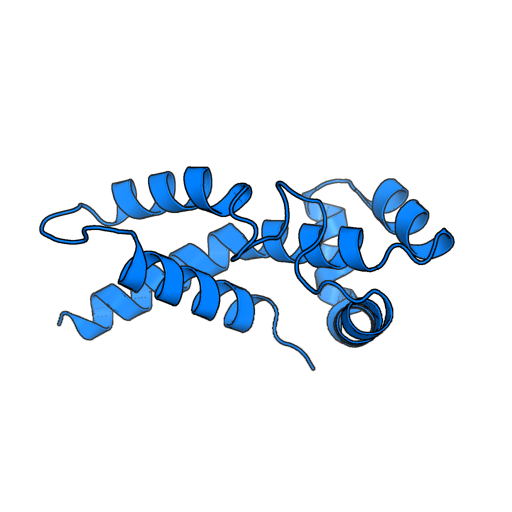-14.464 6.593 16.462 1.00 90.31 116 ARG A O 1
ATOM 944 N N . GLU A 1 117 ? -13.714 7.393 14.498 1.00 91.88 117 GLU A N 1
ATOM 945 C CA . GLU A 1 117 ? -14.840 8.308 14.261 1.00 91.88 117 GLU A CA 1
ATOM 946 C C . GLU A 1 117 ? -16.183 7.571 14.141 1.00 91.88 117 GLU A C 1
ATOM 948 O O . GLU A 1 117 ? -17.203 8.070 14.608 1.00 91.88 117 GLU A O 1
ATOM 953 N N . ALA A 1 118 ? -16.201 6.372 13.551 1.00 88.38 118 ALA A N 1
ATOM 954 C CA . ALA A 1 118 ? -17.411 5.557 13.430 1.00 88.38 118 ALA A CA 1
ATOM 955 C C . ALA A 1 118 ? -17.878 4.929 14.760 1.00 88.38 118 ALA A C 1
ATOM 957 O O . ALA A 1 118 ? -19.036 4.513 14.864 1.00 88.38 118 ALA A O 1
ATOM 958 N N . ALA A 1 119 ? -16.990 4.824 15.754 1.00 81.62 119 ALA A N 1
ATOM 959 C CA . ALA A 1 119 ? -17.284 4.263 17.072 1.00 81.62 119 ALA A CA 1
ATOM 960 C C . ALA A 1 119 ? -17.807 5.302 18.089 1.00 81.62 119 ALA A C 1
ATOM 962 O O . ALA A 1 119 ? -18.292 4.905 19.155 1.00 81.62 119 ALA A O 1
ATOM 963 N N . GLU A 1 120 ? -17.708 6.601 17.776 1.00 74.44 120 GLU A N 1
ATOM 964 C CA . GLU A 1 120 ? -18.232 7.726 18.577 1.00 74.44 120 GLU A CA 1
ATOM 965 C C . GLU A 1 120 ? -19.731 7.996 18.342 1.00 74.44 120 GLU A C 1
ATOM 967 O O . GLU A 1 120 ? -20.433 8.285 19.346 1.00 74.44 120 GLU A O 1
#